Protein AF-A0A9X1IA53-F1 (afdb_monomer)

Structure (mmCIF, N/CA/C/O backbone):
data_AF-A0A9X1IA53-F1
#
_entry.id   AF-A0A9X1IA53-F1
#
loop_
_atom_site.group_PDB
_atom_site.id
_atom_site.type_symbol
_atom_site.label_atom_id
_atom_site.label_alt_id
_atom_site.label_comp_id
_atom_site.label_asym_id
_atom_site.label_entity_id
_atom_site.label_seq_id
_atom_site.pdbx_PDB_ins_code
_atom_site.Cartn_x
_atom_site.Cartn_y
_atom_site.Cartn_z
_atom_site.occupancy
_atom_site.B_iso_or_equiv
_atom_site.auth_seq_id
_atom_site.auth_comp_id
_atom_site.auth_asym_id
_atom_site.auth_atom_id
_atom_site.pdbx_PDB_model_num
ATOM 1 N N . MET A 1 1 ? -41.343 23.656 8.951 1.00 48.53 1 MET A N 1
ATOM 2 C CA . MET A 1 1 ? -41.241 22.547 7.979 1.00 48.53 1 MET A CA 1
ATOM 3 C C . MET A 1 1 ? -39.764 22.239 7.799 1.00 48.53 1 MET A C 1
ATOM 5 O O . MET A 1 1 ? -39.060 23.061 7.234 1.00 48.53 1 MET A O 1
ATOM 9 N N . LEU A 1 2 ? -39.276 21.145 8.386 1.00 52.00 2 LEU A N 1
ATOM 10 C CA . LEU A 1 2 ? -37.887 20.693 8.250 1.00 52.00 2 LEU A CA 1
ATOM 11 C C . LEU A 1 2 ? -37.801 19.848 6.977 1.00 52.00 2 LEU A C 1
ATOM 13 O O . LEU A 1 2 ? -38.506 18.847 6.866 1.00 52.00 2 LEU A O 1
ATOM 17 N N . ALA A 1 3 ? -37.011 20.288 5.999 1.00 59.78 3 ALA A N 1
ATOM 18 C CA . ALA A 1 3 ? -36.761 19.507 4.794 1.00 59.78 3 ALA A CA 1
ATOM 19 C C . ALA A 1 3 ? -35.983 18.229 5.169 1.00 59.78 3 ALA A C 1
ATOM 21 O O . ALA A 1 3 ? -35.052 18.317 5.974 1.00 59.78 3 ALA A O 1
ATOM 22 N N . PRO A 1 4 ? -36.346 17.051 4.631 1.00 62.50 4 PRO A N 1
ATOM 23 C CA . PRO A 1 4 ? -35.593 15.830 4.876 1.00 62.50 4 PRO A CA 1
ATOM 24 C C . PRO A 1 4 ? -34.213 15.959 4.224 1.00 62.50 4 PRO A C 1
ATOM 26 O O . PRO A 1 4 ? -34.104 16.262 3.036 1.00 62.50 4 PRO A O 1
ATOM 29 N N . THR A 1 5 ? -33.155 15.754 5.005 1.00 63.84 5 THR A N 1
ATOM 30 C CA . THR A 1 5 ? -31.784 15.641 4.500 1.00 63.84 5 THR A CA 1
ATOM 31 C C . THR A 1 5 ? -31.723 14.508 3.471 1.00 63.84 5 THR A C 1
ATOM 33 O O . THR A 1 5 ? -32.181 13.402 3.774 1.00 63.84 5 THR A O 1
ATOM 36 N N . PRO A 1 6 ? -31.185 14.731 2.257 1.00 62.59 6 PRO A N 1
ATOM 37 C CA . PRO A 1 6 ? -30.992 13.643 1.313 1.00 62.59 6 PRO A CA 1
ATOM 38 C C . PRO A 1 6 ? -29.970 12.668 1.908 1.00 62.59 6 PRO A C 1
ATOM 40 O O . PRO A 1 6 ? -28.796 12.978 2.070 1.00 62.59 6 PRO A O 1
ATOM 43 N N . LEU A 1 7 ? -30.438 11.467 2.245 1.00 60.62 7 LEU A N 1
ATOM 44 C CA . LEU A 1 7 ? -29.676 10.360 2.843 1.00 60.62 7 LEU A CA 1
ATOM 45 C C . LEU A 1 7 ? -28.582 9.779 1.916 1.00 60.62 7 LEU A C 1
ATOM 47 O O . LEU A 1 7 ? -28.064 8.697 2.175 1.00 60.62 7 LEU A O 1
ATOM 51 N N . LEU A 1 8 ? -28.274 10.453 0.803 1.00 60.91 8 LEU A N 1
ATOM 52 C CA . LEU A 1 8 ? -27.543 9.912 -0.343 1.00 60.91 8 LEU A CA 1
ATOM 53 C C . LEU A 1 8 ? -26.682 10.970 -1.056 1.00 60.91 8 LEU A C 1
ATOM 55 O O . LEU A 1 8 ? -26.490 10.881 -2.269 1.00 60.91 8 LEU A O 1
ATOM 59 N N . ASP A 1 9 ? -26.127 11.953 -0.342 1.00 57.94 9 ASP A N 1
ATOM 60 C CA . ASP A 1 9 ? -24.985 12.702 -0.880 1.00 57.94 9 ASP A CA 1
ATOM 61 C C . ASP A 1 9 ? -23.762 11.774 -0.874 1.00 57.94 9 ASP A C 1
ATOM 63 O O . ASP A 1 9 ? -22.948 11.751 0.049 1.00 57.94 9 ASP A O 1
ATOM 67 N N . TRP A 1 10 ? -23.674 10.928 -1.903 1.00 51.75 10 TRP A N 1
ATOM 68 C CA . TRP A 1 10 ? -22.493 10.133 -2.205 1.00 51.75 10 TRP A CA 1
ATOM 69 C C . TRP A 1 10 ? -21.344 11.095 -2.508 1.00 51.75 1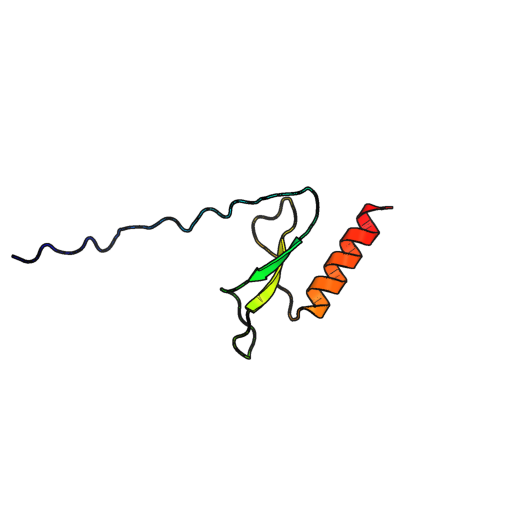0 TRP A C 1
ATOM 71 O O . TRP A 1 10 ? -21.171 11.553 -3.638 1.00 51.75 10 TRP A O 1
ATOM 81 N N . VAL A 1 11 ? -20.565 11.425 -1.480 1.00 67.75 11 VAL A N 1
ATOM 82 C CA . VAL A 1 11 ? -19.291 12.116 -1.640 1.00 67.75 11 VAL A CA 1
ATOM 83 C C . VAL A 1 11 ? -18.319 11.087 -2.216 1.00 67.75 11 VAL A C 1
ATOM 85 O O . VAL A 1 11 ? -17.963 10.136 -1.513 1.00 67.75 11 VAL A O 1
ATOM 88 N N . PRO A 1 12 ? -17.896 11.208 -3.489 1.00 60.97 12 PRO A N 1
ATOM 89 C CA . PRO A 1 12 ? -16.895 10.303 -4.018 1.00 60.97 12 PRO A CA 1
ATOM 90 C C . PRO A 1 12 ? -15.630 10.445 -3.162 1.00 60.97 12 PRO A C 1
ATOM 92 O O . PRO A 1 12 ? -15.219 11.577 -2.882 1.00 60.97 12 PRO A O 1
ATOM 95 N N . PRO A 1 13 ? -14.998 9.333 -2.742 1.00 61.03 13 PRO A N 1
ATOM 96 C CA . PRO A 1 13 ? -13.753 9.417 -1.999 1.00 61.03 13 PRO A CA 1
ATOM 97 C C . PRO A 1 13 ? -12.747 10.223 -2.829 1.00 61.03 13 PRO A C 1
ATOM 99 O O . PRO A 1 13 ? -12.749 10.105 -4.065 1.00 61.03 13 PRO A O 1
ATOM 102 N N . PRO A 1 14 ? -11.911 11.061 -2.188 1.00 51.59 14 PRO A N 1
ATOM 103 C CA . PRO A 1 14 ? -10.912 11.841 -2.899 1.00 51.59 14 PRO A CA 1
ATOM 104 C C . PRO A 1 14 ? -10.114 10.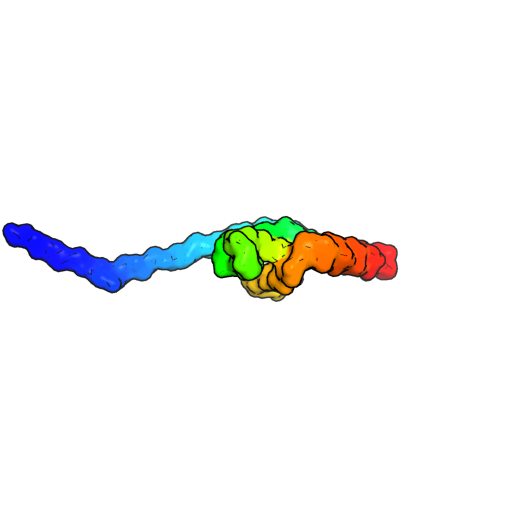886 -3.781 1.00 51.59 14 PRO A C 1
ATOM 106 O O . PRO A 1 14 ? -9.517 9.926 -3.292 1.00 51.59 14 PRO A O 1
ATOM 109 N N . LYS A 1 15 ? -10.162 11.109 -5.102 1.00 56.47 15 LYS A N 1
ATOM 110 C CA . LYS A 1 15 ? -9.368 10.322 -6.047 1.00 56.47 15 LYS A CA 1
ATOM 111 C C . LYS A 1 15 ? -7.922 10.446 -5.577 1.00 56.47 15 LYS A C 1
ATOM 113 O O . LYS A 1 15 ? -7.435 11.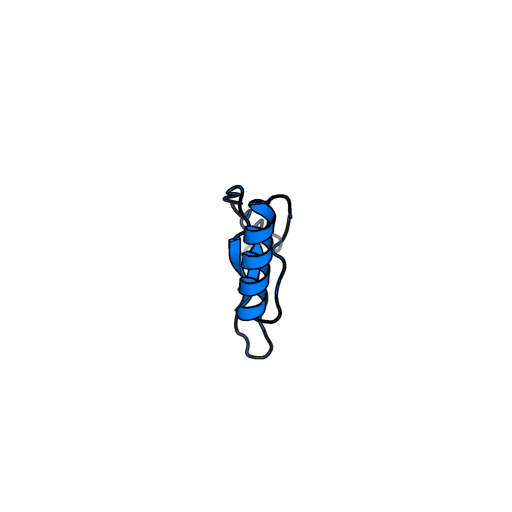580 -5.539 1.00 56.47 15 LYS A O 1
ATOM 118 N N . PRO A 1 16 ? -7.240 9.349 -5.202 1.00 51.81 16 PRO A N 1
ATOM 119 C CA . PRO A 1 16 ? -5.841 9.448 -4.848 1.00 51.81 16 PRO A CA 1
ATOM 120 C C . PRO A 1 16 ? -5.138 10.022 -6.072 1.00 51.81 16 PRO A C 1
ATOM 122 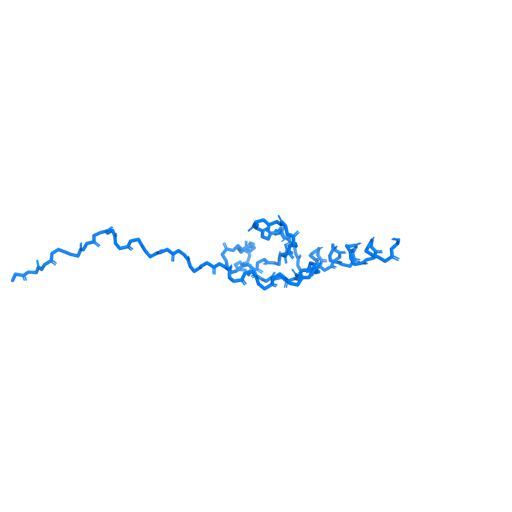O O . PRO A 1 16 ? -5.122 9.405 -7.139 1.00 51.81 16 PRO A O 1
ATOM 125 N N . ILE A 1 17 ? -4.621 11.246 -5.942 1.00 53.94 17 ILE A N 1
ATOM 126 C CA . ILE A 1 17 ? -3.719 11.818 -6.930 1.00 53.94 17 ILE A CA 1
ATOM 127 C C . ILE A 1 17 ? -2.462 10.972 -6.800 1.00 53.94 17 ILE A C 1
ATOM 129 O O . ILE A 1 17 ? -1.580 11.230 -5.982 1.00 53.94 17 ILE A O 1
ATOM 133 N N . LEU A 1 18 ? -2.438 9.896 -7.576 1.00 52.91 18 LEU A N 1
ATOM 134 C CA . LEU A 1 18 ? -1.278 9.079 -7.843 1.00 52.91 18 LEU A CA 1
ATOM 135 C C . LEU A 1 18 ? -0.253 10.011 -8.495 1.00 52.91 18 LEU A C 1
ATOM 137 O O . LEU A 1 18 ? -0.167 10.136 -9.711 1.00 52.91 18 LEU A O 1
ATOM 141 N N . ARG A 1 19 ? 0.533 10.709 -7.668 1.00 49.91 19 ARG A N 1
ATOM 142 C CA . ARG A 1 19 ? 1.847 11.228 -8.050 1.00 49.91 19 ARG A CA 1
ATOM 143 C C . ARG A 1 19 ? 2.744 10.007 -8.271 1.00 49.91 19 ARG A C 1
ATOM 145 O O . ARG A 1 19 ? 3.612 9.702 -7.456 1.00 49.91 19 ARG A O 1
ATOM 152 N N . THR A 1 20 ? 2.483 9.267 -9.345 1.00 54.34 20 THR A N 1
ATOM 153 C CA . THR A 1 20 ? 3.280 8.130 -9.802 1.00 54.34 20 THR A CA 1
ATOM 154 C C . THR A 1 20 ? 4.571 8.674 -10.379 1.00 54.34 20 THR A C 1
ATOM 156 O O . THR A 1 20 ? 4.687 8.919 -11.576 1.00 54.34 20 THR A O 1
ATOM 159 N N . GLY A 1 21 ? 5.552 8.906 -9.508 1.00 61.66 21 GLY A N 1
ATOM 160 C CA . GLY A 1 21 ? 6.933 8.773 -9.954 1.00 61.66 21 GLY A CA 1
ATOM 161 C C . GLY A 1 21 ? 7.189 7.318 -10.375 1.00 61.66 21 GLY A C 1
ATOM 162 O O . GLY A 1 21 ? 6.446 6.434 -9.950 1.00 61.66 21 GLY A O 1
ATOM 163 N N . PRO A 1 22 ? 8.234 7.044 -11.169 1.00 72.75 22 PRO A N 1
ATOM 164 C CA . PRO A 1 22 ? 8.539 5.695 -11.657 1.00 72.75 22 PRO A CA 1
ATOM 165 C C . PRO A 1 22 ? 9.023 4.731 -10.560 1.00 72.75 22 PRO A C 1
ATOM 167 O O . PRO A 1 22 ? 9.286 3.569 -10.844 1.00 72.75 22 PRO A O 1
ATOM 170 N N . LEU A 1 23 ? 9.150 5.198 -9.316 1.00 82.31 23 LEU A N 1
ATOM 171 C CA . LEU A 1 23 ? 9.731 4.447 -8.210 1.00 82.31 23 LEU A CA 1
ATOM 172 C C . LEU A 1 23 ? 8.676 4.115 -7.148 1.00 82.31 23 LEU A C 1
ATOM 174 O O . LEU A 1 23 ? 7.807 4.958 -6.882 1.00 82.31 23 LEU A O 1
ATOM 178 N N . PRO A 1 24 ? 8.770 2.933 -6.510 1.00 89.69 24 PRO A N 1
ATOM 179 C CA . PRO A 1 24 ? 8.010 2.618 -5.308 1.00 89.69 24 PRO A CA 1
ATOM 180 C C . PRO A 1 24 ? 8.216 3.679 -4.224 1.00 89.69 24 PRO A C 1
ATOM 182 O O . PRO A 1 24 ? 9.303 4.237 -4.078 1.00 89.69 24 PRO A O 1
ATOM 185 N N . ARG A 1 25 ? 7.165 3.980 -3.458 1.00 89.44 25 ARG A N 1
ATOM 186 C CA . ARG A 1 25 ? 7.213 4.974 -2.378 1.00 89.44 25 ARG A CA 1
ATOM 187 C C . ARG A 1 25 ? 6.655 4.417 -1.090 1.00 89.44 25 ARG A C 1
ATOM 189 O O . ARG A 1 25 ? 5.601 3.786 -1.087 1.00 89.44 25 ARG A O 1
ATOM 196 N N . LEU A 1 26 ? 7.327 4.740 0.004 1.00 92.88 26 LEU A N 1
ATOM 197 C CA . LEU A 1 26 ? 6.822 4.501 1.344 1.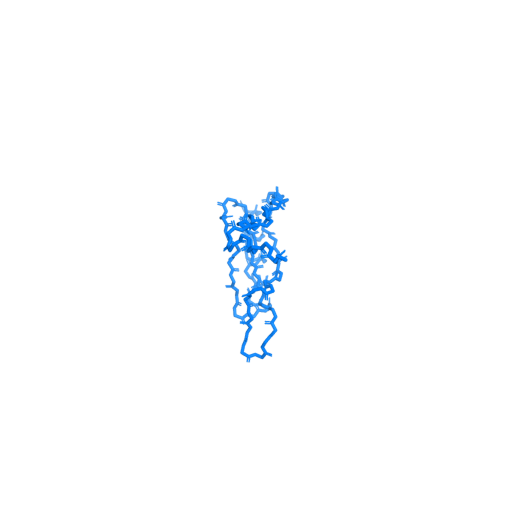00 92.88 26 LEU A CA 1
ATOM 198 C C . LEU A 1 26 ? 5.688 5.485 1.663 1.00 92.88 26 LEU A C 1
ATOM 200 O O . LEU A 1 26 ? 5.824 6.690 1.445 1.00 92.88 26 LEU A O 1
ATOM 204 N N . VAL A 1 27 ? 4.574 4.965 2.168 1.00 92.62 27 VAL A N 1
ATOM 205 C CA . VAL A 1 27 ? 3.395 5.734 2.586 1.00 92.62 27 VAL A CA 1
ATOM 206 C C . VAL A 1 27 ? 2.897 5.236 3.942 1.00 92.62 27 VAL A C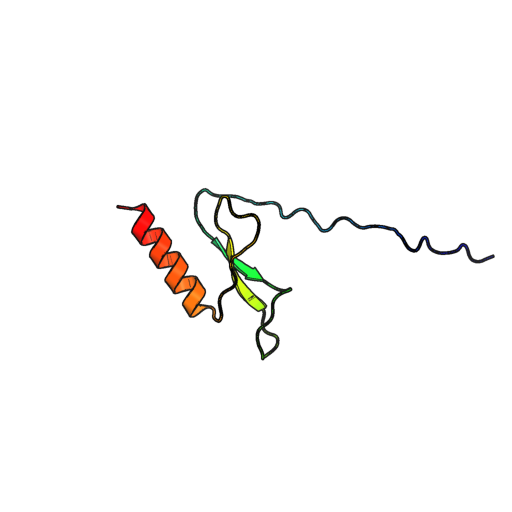 1
ATOM 208 O O . VAL A 1 27 ? 3.083 4.071 4.284 1.00 92.62 27 VAL A O 1
ATOM 211 N N . LEU A 1 28 ? 2.252 6.111 4.710 1.00 93.38 28 LEU A N 1
ATOM 212 C CA . LEU A 1 28 ? 1.485 5.722 5.895 1.00 93.38 28 LEU A CA 1
ATOM 213 C C . LEU A 1 28 ? 0.015 5.560 5.507 1.00 93.38 28 LEU A C 1
ATOM 215 O O . LEU A 1 28 ? -0.515 6.367 4.742 1.00 93.38 28 LEU A O 1
ATOM 219 N N . LEU A 1 29 ? -0.625 4.514 6.021 1.00 91.88 29 LEU A N 1
ATOM 220 C CA . LEU A 1 29 ? -2.006 4.147 5.729 1.00 91.88 29 LEU A CA 1
ATOM 221 C C . LEU A 1 29 ? -2.876 4.466 6.956 1.00 91.88 29 LEU A C 1
ATOM 223 O O . LEU A 1 29 ? -2.998 3.617 7.837 1.00 91.88 29 LEU A O 1
ATOM 227 N N . PRO A 1 30 ? -3.466 5.674 7.052 1.00 85.38 30 PRO A N 1
ATOM 228 C CA . PRO A 1 30 ? -4.234 6.088 8.230 1.00 85.38 30 PRO A CA 1
ATOM 229 C C . PRO A 1 30 ? -5.494 5.241 8.445 1.00 85.38 30 PRO A C 1
ATOM 231 O O . PRO A 1 30 ? -5.911 5.046 9.578 1.00 85.38 30 PRO A O 1
ATOM 234 N N . ASP A 1 31 ? -6.057 4.682 7.371 1.00 87.94 31 ASP A N 1
ATOM 235 C CA . ASP A 1 31 ? -7.227 3.798 7.429 1.00 87.94 31 ASP A CA 1
ATOM 236 C C . ASP A 1 31 ? -6.862 2.342 7.785 1.00 87.94 31 ASP A C 1
ATOM 238 O O . ASP A 1 31 ? -7.730 1.472 7.856 1.00 87.94 31 ASP A O 1
ATOM 242 N N . CYS A 1 32 ? -5.572 2.040 7.969 1.00 85.81 32 CYS A N 1
ATOM 243 C CA . CYS A 1 32 ? -5.075 0.700 8.253 1.00 85.81 32 CYS A CA 1
ATOM 244 C C . CYS A 1 32 ? -4.152 0.740 9.470 1.00 85.81 32 CYS A C 1
ATOM 246 O O . CYS A 1 32 ? -2.949 0.945 9.333 1.00 85.81 32 CYS A O 1
ATOM 248 N N . CYS A 1 33 ? -4.712 0.533 10.661 1.00 87.94 33 CYS A N 1
ATOM 249 C CA . CYS A 1 33 ? -3.952 0.575 11.907 1.00 87.94 33 CYS A CA 1
ATOM 250 C C . CYS A 1 33 ? -3.390 -0.793 12.323 1.00 87.94 33 CYS A C 1
ATOM 252 O O . CYS A 1 33 ? -3.850 -1.865 11.902 1.00 87.94 33 CYS A O 1
ATOM 254 N N . ASP A 1 34 ? -2.346 -0.766 13.142 1.00 86.25 34 ASP A N 1
ATOM 255 C CA . ASP A 1 34 ? -1.843 -1.929 13.863 1.00 86.25 34 ASP A CA 1
ATOM 256 C C . ASP A 1 34 ? -2.659 -2.211 15.144 1.00 86.25 34 ASP A C 1
ATOM 258 O O . ASP A 1 34 ? -3.711 -1.616 15.380 1.00 86.25 34 ASP A O 1
ATOM 262 N N . ALA A 1 35 ? -2.193 -3.157 15.965 1.00 87.75 35 ALA A N 1
ATOM 263 C CA . ALA A 1 35 ? -2.865 -3.531 17.213 1.00 87.75 35 ALA A CA 1
ATOM 264 C C . ALA A 1 35 ? -2.852 -2.423 18.285 1.00 87.75 35 ALA A C 1
ATOM 266 O O . ALA A 1 35 ? -3.659 -2.472 19.210 1.00 87.75 35 ALA A O 1
ATOM 267 N N . ASN A 1 36 ? -1.958 -1.439 18.161 1.00 88.12 36 ASN A N 1
ATOM 268 C CA . ASN A 1 36 ? -1.849 -0.291 19.058 1.00 88.12 36 ASN A CA 1
ATOM 269 C C . ASN A 1 36 ? -2.644 0.923 18.545 1.00 88.12 36 ASN A C 1
ATOM 271 O O . ASN A 1 36 ? -2.702 1.941 19.227 1.00 88.12 36 ASN A O 1
ATOM 275 N N . GLY A 1 37 ? -3.260 0.822 17.361 1.00 87.31 37 GLY A N 1
ATOM 276 C CA . GLY A 1 37 ? -3.964 1.928 16.714 1.00 87.31 37 GLY A CA 1
ATOM 277 C C . GLY A 1 37 ? -3.066 2.817 15.849 1.00 87.31 37 GLY A C 1
ATOM 278 O O . GLY A 1 37 ? -3.557 3.802 15.300 1.00 87.31 37 GLY A O 1
ATOM 279 N N . GLU A 1 38 ? -1.789 2.471 15.671 1.00 88.19 38 GLU A N 1
ATOM 280 C CA . GLU A 1 38 ? -0.846 3.264 14.880 1.00 88.19 38 GLU A CA 1
ATOM 281 C C . GLU A 1 38 ? -1.015 2.987 13.376 1.00 88.19 38 GLU A C 1
ATOM 283 O O . GLU A 1 38 ? -1.189 1.826 12.982 1.00 88.19 38 GLU A O 1
ATOM 288 N N . PRO A 1 39 ? -0.938 4.010 12.502 1.00 89.81 39 PRO A N 1
ATOM 289 C CA . PRO A 1 39 ? -1.014 3.824 11.057 1.00 89.81 39 PRO A CA 1
ATOM 290 C C . PRO A 1 39 ? 0.059 2.867 10.534 1.00 89.81 39 PRO A C 1
ATOM 292 O O . PRO A 1 39 ? 1.253 3.021 10.808 1.00 89.81 39 PRO A O 1
ATOM 295 N N . ARG A 1 40 ? -0.340 1.907 9.700 1.00 92.00 40 ARG A N 1
ATOM 296 C CA . ARG A 1 40 ? 0.604 0.968 9.091 1.00 92.00 40 ARG A CA 1
ATOM 297 C C . ARG A 1 40 ? 1.392 1.620 7.970 1.00 92.00 40 ARG A C 1
ATOM 299 O O . ARG A 1 40 ? 0.881 2.421 7.186 1.00 92.00 40 ARG A O 1
ATOM 306 N N . ALA A 1 41 ? 2.644 1.197 7.849 1.00 93.69 41 ALA A N 1
ATOM 307 C CA . ALA A 1 41 ? 3.456 1.495 6.685 1.00 93.69 41 ALA A CA 1
ATOM 308 C C . ALA A 1 41 ? 2.994 0.660 5.482 1.00 93.69 41 ALA A C 1
ATOM 310 O O . ALA A 1 41 ? 2.667 -0.524 5.609 1.00 93.69 41 ALA A O 1
ATOM 311 N N . GLY A 1 42 ? 3.013 1.273 4.305 1.00 94.31 42 GLY A N 1
ATOM 312 C CA . GLY A 1 42 ? 2.740 0.617 3.039 1.00 94.31 42 GLY A CA 1
ATOM 313 C C . GLY A 1 42 ? 3.689 1.063 1.935 1.00 94.31 42 GLY A C 1
ATOM 314 O O . GLY A 1 42 ? 4.329 2.111 2.030 1.00 94.31 42 GLY A O 1
ATOM 315 N N . LEU A 1 43 ? 3.762 0.270 0.868 1.00 94.50 43 LEU A N 1
ATOM 316 C CA . LEU A 1 43 ? 4.451 0.645 -0.363 1.00 94.50 43 LEU A CA 1
ATOM 317 C C . LEU A 1 43 ? 3.443 0.929 -1.468 1.00 94.50 43 LEU A C 1
ATOM 319 O O . LEU A 1 43 ? 2.653 0.067 -1.849 1.00 94.50 43 LEU A O 1
ATOM 323 N N . MET A 1 44 ? 3.501 2.146 -1.999 1.00 92.56 44 MET A N 1
ATOM 324 C CA . MET A 1 44 ? 2.828 2.530 -3.230 1.00 92.56 44 MET A CA 1
ATOM 325 C C . MET A 1 44 ? 3.731 2.164 -4.407 1.00 92.56 44 MET A C 1
ATOM 327 O O . MET A 1 44 ? 4.771 2.793 -4.603 1.00 92.56 44 MET A O 1
ATOM 331 N N . ILE A 1 45 ? 3.337 1.158 -5.184 1.00 89.88 45 ILE A N 1
ATOM 332 C CA . ILE A 1 45 ? 4.108 0.663 -6.330 1.00 89.88 45 ILE A CA 1
ATOM 333 C C . ILE A 1 45 ? 3.455 1.162 -7.627 1.00 89.88 45 ILE A C 1
ATOM 335 O O . ILE A 1 45 ? 2.239 1.016 -7.783 1.00 89.88 45 ILE A O 1
ATOM 339 N N . PRO A 1 46 ? 4.219 1.730 -8.578 1.00 86.19 46 PRO A N 1
ATOM 340 C CA . PRO A 1 46 ? 3.687 2.100 -9.886 1.00 86.19 46 PRO A CA 1
ATOM 341 C C . PRO A 1 46 ? 3.000 0.914 -10.579 1.00 86.19 46 PRO A C 1
ATOM 343 O O . PRO A 1 46 ? 3.529 -0.192 -10.607 1.00 86.19 46 PRO A O 1
ATOM 346 N N . GLY A 1 47 ? 1.801 1.137 -11.121 1.00 85.38 47 GLY A N 1
ATOM 347 C CA . GLY A 1 47 ? 0.988 0.086 -11.749 1.00 85.38 47 GLY A CA 1
ATOM 348 C C . GLY A 1 47 ? 0.096 -0.705 -10.784 1.00 85.38 47 GLY A C 1
ATOM 349 O O . GLY A 1 47 ? -0.836 -1.367 -11.234 1.00 85.38 47 GLY A O 1
ATOM 350 N N . HIS A 1 48 ? 0.295 -0.585 -9.467 1.00 86.06 48 HIS A N 1
ATOM 351 C CA . HIS A 1 48 ? -0.615 -1.155 -8.475 1.00 86.06 48 HIS A CA 1
ATOM 352 C C . HIS A 1 48 ? -1.703 -0.149 -8.090 1.00 86.06 48 HIS A C 1
ATOM 354 O O . HIS A 1 48 ? -1.446 1.036 -7.884 1.00 86.06 48 HIS A O 1
ATOM 360 N N . ARG A 1 49 ? -2.946 -0.632 -7.975 1.00 87.12 49 ARG A N 1
ATOM 361 C CA . ARG A 1 49 ? -4.106 0.208 -7.630 1.00 87.12 49 ARG A CA 1
ATOM 362 C C . ARG A 1 49 ? -4.122 0.628 -6.159 1.00 87.12 49 ARG A C 1
ATOM 364 O O . ARG A 1 49 ? -4.673 1.677 -5.840 1.00 87.12 49 ARG A O 1
ATOM 371 N N . LEU A 1 50 ? -3.571 -0.205 -5.280 1.00 88.38 50 LEU A N 1
ATOM 372 C CA . LEU A 1 50 ? -3.573 -0.006 -3.834 1.00 88.38 50 LEU A CA 1
ATOM 373 C C . LEU A 1 50 ? -2.163 -0.198 -3.264 1.00 88.38 50 LEU A C 1
ATOM 375 O O . LEU A 1 50 ? -1.412 -1.023 -3.794 1.00 88.38 50 LEU A O 1
ATOM 379 N N . PRO A 1 51 ? -1.816 0.516 -2.179 1.00 91.44 51 PRO A N 1
ATOM 380 C CA . PRO A 1 51 ? -0.596 0.254 -1.433 1.00 91.44 51 PRO A CA 1
ATOM 381 C C . PRO A 1 51 ? -0.571 -1.162 -0.856 1.00 91.44 51 PRO A C 1
ATOM 383 O O . PRO A 1 51 ? -1.588 -1.669 -0.381 1.00 91.44 51 PRO A O 1
ATOM 386 N N . ILE A 1 52 ? 0.612 -1.768 -0.827 1.00 92.81 52 ILE A N 1
ATOM 387 C CA . ILE A 1 52 ? 0.845 -3.021 -0.106 1.00 92.81 52 ILE A CA 1
ATOM 388 C C . ILE A 1 52 ? 1.159 -2.667 1.344 1.00 92.81 52 ILE A C 1
ATOM 390 O O . ILE A 1 52 ? 2.158 -1.998 1.596 1.00 92.81 52 ILE A O 1
ATOM 394 N N . ALA A 1 53 ? 0.311 -3.080 2.284 1.00 93.88 53 ALA A N 1
ATOM 395 C CA . ALA A 1 53 ? 0.525 -2.855 3.712 1.00 93.88 53 ALA A CA 1
ATOM 396 C C . ALA A 1 53 ? 1.536 -3.855 4.291 1.00 93.88 53 ALA A C 1
ATOM 398 O O . ALA A 1 53 ? 1.521 -5.038 3.949 1.00 93.88 53 ALA A O 1
ATOM 399 N N . PHE A 1 54 ? 2.375 -3.389 5.214 1.00 93.81 54 PHE A N 1
ATOM 400 C CA . PHE A 1 54 ? 3.369 -4.206 5.906 1.00 93.81 54 PHE A CA 1
ATOM 401 C C . PHE A 1 54 ? 3.051 -4.311 7.403 1.00 93.81 54 PHE A C 1
ATOM 403 O O . PHE A 1 54 ? 2.386 -3.436 7.964 1.00 93.81 54 PHE A O 1
ATOM 410 N N . PRO A 1 55 ? 3.519 -5.376 8.081 1.00 90.25 55 PRO A N 1
ATOM 411 C CA . PRO A 1 55 ? 3.303 -5.546 9.517 1.00 90.25 55 PRO A CA 1
ATOM 412 C C . PRO A 1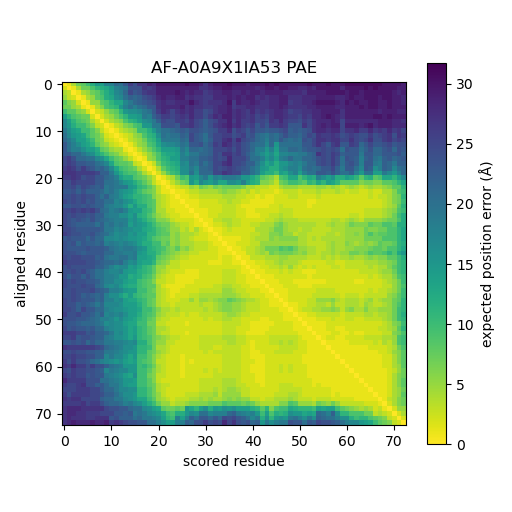 55 ? 4.091 -4.538 10.364 1.00 90.25 55 PRO A C 1
ATOM 414 O O . PRO A 1 55 ? 3.755 -4.333 11.523 1.00 90.25 55 PRO A O 1
ATOM 417 N N . SER A 1 56 ? 5.139 -3.923 9.809 1.00 90.69 56 SER A N 1
ATOM 418 C CA . SER A 1 56 ? 5.945 -2.913 10.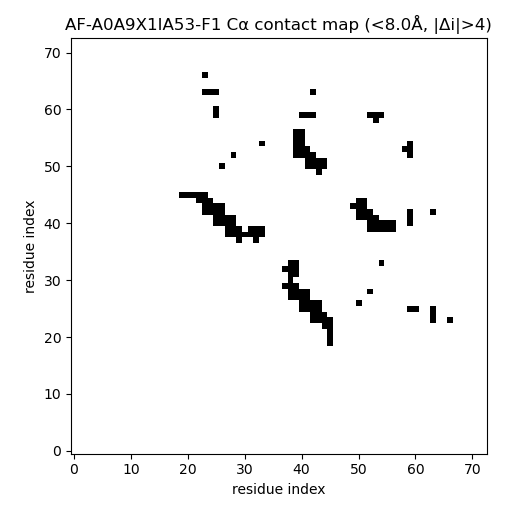492 1.00 90.69 56 SER A CA 1
ATOM 419 C C . SER A 1 56 ? 6.615 -1.961 9.501 1.00 90.69 56 SER A C 1
ATOM 421 O O . SER A 1 56 ? 6.798 -2.285 8.324 1.00 90.69 56 SER A O 1
ATOM 423 N N . MET A 1 57 ? 7.048 -0.801 10.003 1.00 91.31 57 MET A N 1
ATOM 424 C CA . MET A 1 57 ? 7.858 0.153 9.241 1.00 91.31 57 MET A CA 1
ATOM 425 C C . MET A 1 57 ? 9.156 -0.485 8.723 1.00 91.31 57 MET A C 1
ATOM 427 O O . MET A 1 57 ? 9.527 -0.300 7.567 1.00 91.31 57 MET A O 1
ATOM 431 N N . ALA A 1 58 ? 9.819 -1.290 9.557 1.00 93.31 58 ALA A N 1
ATOM 432 C CA . ALA A 1 58 ? 11.055 -1.971 9.185 1.00 93.31 58 ALA A CA 1
ATOM 433 C C . ALA A 1 58 ? 10.854 -2.932 8.001 1.00 93.31 58 ALA A C 1
ATOM 435 O O . ALA A 1 58 ? 11.682 -2.960 7.094 1.00 93.31 58 ALA A O 1
ATOM 436 N N . ALA A 1 59 ? 9.737 -3.670 7.975 1.00 94.31 59 ALA A N 1
ATOM 437 C CA . ALA A 1 59 ? 9.410 -4.567 6.869 1.00 94.31 59 ALA A CA 1
ATOM 438 C C . ALA A 1 59 ? 9.160 -3.798 5.560 1.00 94.31 59 ALA A C 1
ATOM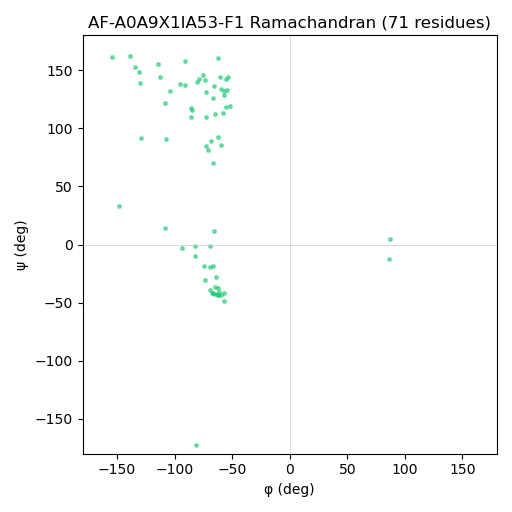 440 O O . ALA A 1 59 ? 9.680 -4.189 4.517 1.00 94.31 59 ALA A O 1
ATOM 441 N N . ALA A 1 60 ? 8.439 -2.673 5.619 1.00 94.44 60 ALA A N 1
ATOM 442 C CA . ALA A 1 60 ? 8.212 -1.826 4.447 1.00 94.44 60 ALA A CA 1
ATOM 443 C C . ALA A 1 60 ? 9.521 -1.230 3.898 1.00 94.44 60 ALA A C 1
ATOM 445 O O . ALA A 1 60 ? 9.742 -1.221 2.689 1.00 94.44 60 ALA A O 1
ATOM 446 N N . VAL A 1 61 ? 10.416 -0.766 4.778 1.00 94.44 61 VAL A N 1
ATOM 447 C CA . VAL A 1 61 ? 11.725 -0.213 4.387 1.00 94.44 61 VAL A CA 1
ATOM 448 C C . VAL A 1 61 ? 12.637 -1.288 3.796 1.00 94.44 61 VAL A C 1
ATOM 450 O O . VAL A 1 61 ? 13.310 -1.031 2.798 1.00 94.44 61 VAL A O 1
ATOM 453 N N . ALA A 1 62 ? 12.668 -2.485 4.386 1.00 95.12 62 ALA A N 1
ATOM 454 C CA . ALA A 1 62 ? 13.453 -3.599 3.860 1.00 95.12 62 ALA A CA 1
ATOM 455 C C . ALA A 1 62 ? 13.008 -3.968 2.438 1.00 95.12 62 ALA A C 1
ATOM 457 O O . ALA A 1 62 ? 13.844 -4.138 1.551 1.00 95.12 62 ALA A O 1
ATOM 458 N N . GLU A 1 63 ? 11.696 -4.015 2.209 1.00 94.56 63 GLU A N 1
ATOM 459 C CA . GLU A 1 63 ? 11.143 -4.329 0.897 1.00 94.56 63 GLU A CA 1
ATOM 460 C C . GLU A 1 63 ? 11.393 -3.214 -0.128 1.00 94.56 63 GLU A C 1
ATOM 462 O O . GLU A 1 63 ? 11.766 -3.503 -1.265 1.00 94.56 63 GLU A O 1
ATOM 467 N N . LEU A 1 64 ? 11.288 -1.942 0.274 1.00 93.50 64 LEU A N 1
ATOM 468 C CA . LEU A 1 64 ? 11.641 -0.813 -0.591 1.00 93.50 64 LEU A CA 1
ATOM 469 C C . LEU A 1 64 ? 13.095 -0.915 -1.066 1.00 93.50 64 LEU A C 1
ATOM 471 O O . LEU A 1 64 ? 13.354 -0.859 -2.266 1.00 93.50 64 LEU A O 1
ATOM 475 N N . ARG A 1 65 ? 14.032 -1.161 -0.143 1.00 92.56 65 ARG A N 1
ATOM 476 C CA . ARG A 1 65 ? 15.453 -1.335 -0.482 1.00 92.56 65 ARG A CA 1
ATOM 477 C C . ARG A 1 65 ? 15.691 -2.531 -1.396 1.00 92.56 65 ARG A C 1
ATOM 479 O O . ARG A 1 65 ? 16.536 -2.462 -2.283 1.00 92.56 65 ARG A O 1
ATOM 486 N N . ARG A 1 66 ? 14.951 -3.628 -1.202 1.00 92.25 66 ARG A N 1
ATOM 487 C CA . ARG A 1 66 ? 15.019 -4.806 -2.077 1.00 92.25 66 ARG A CA 1
ATOM 488 C C . ARG A 1 66 ? 14.593 -4.461 -3.508 1.00 92.25 66 ARG A C 1
ATOM 490 O O . ARG A 1 66 ? 15.255 -4.883 -4.453 1.00 92.25 66 ARG A O 1
ATOM 497 N N . MET A 1 67 ? 13.515 -3.692 -3.669 1.00 88.44 67 MET A N 1
ATOM 498 C CA . MET A 1 67 ? 13.041 -3.229 -4.979 1.00 88.44 67 MET A CA 1
ATOM 499 C C . MET A 1 67 ? 14.026 -2.259 -5.634 1.00 88.44 67 MET A C 1
ATOM 501 O O . MET A 1 67 ? 14.301 -2.382 -6.824 1.00 88.44 67 MET A O 1
ATOM 505 N N . GLU A 1 68 ? 14.597 -1.335 -4.860 1.00 86.81 68 GLU A N 1
ATOM 506 C CA . GLU A 1 68 ? 15.626 -0.407 -5.338 1.00 86.81 68 GLU A CA 1
ATOM 507 C C . GLU A 1 68 ? 16.884 -1.155 -5.800 1.00 86.81 68 GLU A C 1
ATOM 509 O O . GLU A 1 68 ? 17.405 -0.863 -6.873 1.00 86.81 68 GLU A O 1
ATOM 514 N N . ALA A 1 69 ? 17.340 -2.164 -5.052 1.00 84.50 69 ALA A N 1
ATOM 515 C CA . ALA A 1 69 ? 18.498 -2.977 -5.425 1.00 84.50 69 ALA A CA 1
ATOM 516 C C . ALA A 1 69 ? 18.265 -3.800 -6.706 1.00 84.50 69 ALA A C 1
ATOM 518 O O . ALA A 1 69 ? 19.179 -3.948 -7.510 1.00 84.50 69 ALA A O 1
ATOM 519 N N . GLY A 1 70 ? 17.045 -4.304 -6.920 1.00 74.88 70 GLY A N 1
ATOM 520 C CA . GLY A 1 70 ? 16.679 -5.046 -8.132 1.00 74.88 70 GLY A CA 1
ATOM 521 C C . GLY A 1 70 ? 16.491 -4.176 -9.380 1.00 74.88 70 GLY A C 1
ATOM 522 O O . GLY A 1 70 ? 16.527 -4.700 -10.486 1.00 74.88 70 GLY A O 1
ATOM 523 N N . ALA A 1 71 ? 16.302 -2.862 -9.224 1.00 60.88 71 ALA A N 1
ATOM 524 C CA . ALA A 1 71 ? 16.130 -1.927 -10.338 1.00 60.88 71 ALA A CA 1
ATOM 525 C C . ALA A 1 71 ? 17.457 -1.458 -10.974 1.00 60.88 71 ALA A C 1
ATOM 527 O O . ALA A 1 71 ? 17.428 -0.810 -12.017 1.00 60.88 71 ALA A O 1
ATOM 528 N N . HIS A 1 72 ? 18.601 -1.763 -10.351 1.00 54.53 72 HIS A N 1
ATOM 529 C CA . HIS A 1 72 ? 19.942 -1.369 -10.811 1.00 54.53 72 HIS A CA 1
ATOM 530 C C . HIS A 1 72 ? 20.767 -2.545 -11.376 1.00 54.53 72 HIS A C 1
ATOM 532 O O . HIS A 1 72 ? 21.985 -2.417 -11.508 1.00 54.53 72 HIS A O 1
ATOM 538 N N . GLY A 1 73 ? 20.127 -3.687 -11.657 1.00 41.81 73 GLY A N 1
ATOM 539 C CA . GLY A 1 73 ? 20.748 -4.893 -12.221 1.00 41.81 73 GLY A CA 1
ATOM 540 C C . GLY A 1 73 ? 20.471 -5.078 -13.704 1.00 41.81 73 GLY A C 1
ATOM 541 O O . GLY A 1 73 ? 19.385 -4.652 -14.155 1.00 41.81 73 GLY A O 1
#

Radius of gyration: 17.84 Å; Cα contacts (8 Å, |Δi|>4): 78; chains: 1; bounding box: 62×28×31 Å

Solvent-accessible surface area (backbone atoms only — not comparable to full-atom values): 4762 Å² total; per-residue (Å²): 138,83,78,82,76,75,94,70,78,78,72,75,74,81,75,78,79,76,80,70,52,98,54,70,38,84,44,74,34,79,94,42,55,49,99,86,64,47,57,24,24,19,38,41,41,68,94,54,93,63,61,50,75,34,97,37,59,68,56,35,51,54,50,50,52,53,53,56,59,63,71,76,110

Sequence (73 aa):
MLAPTPLLDWVPPPKPILRTGPLPRLVLLPDCCDANGEPRAGLMIPGHRLPIAFPSMAAAVAELRRMEAGAHG

Organism: NCBI:txid2883479

Foldseek 3Di:
DDDDDPPDPPPPPPDPPPPDDQAKDKDWAQVDAAPVSGTFIFIDHPPDPDTHTDNHPVRRVVVSVVRVVVVVD

Mean predicted aligned error: 11.77 Å

pLDDT: mean 78.81, std 16.3, range [41.81, 95.12]

Secondary structure (DSSP, 8-state):
-PPPP-TT---PPPP------SS-EEEEEEEEE-TTSPEEEEEE-TT-SSPEE-SSHHHHHHHHHHHHHHTT-

Nearest PDB structures (foldseek):
  3llh-assembly2_B  TM=4.533E-01  e=1.096E+00  Homo sapiens
  2kvt-assembly1_A  TM=5.048E-01  e=2.126E+00  Escherichia coli K-12
  8i13-assembly1_B  TM=3.566E-01  e=6.999E+00  Saccharomyces cerevisiae